Protein AF-A0AAJ2GHK3-F1 (afdb_monomer_lite)

pLDDT: mean 75.28, std 16.31, range [43.53, 96.81]

Foldseek 3Di:
DCCCDPVVVVVVVVVCCVVQPPVCVVVVCVVVVVVVVVVVVVVVVVVVVVVVVVVVVVVVVVVVVVVVVVVVCCVVDPPDPPPPDPPDDDDDDDDDPDDDDPDDDDDDDDDDPDDDPDDDDPDDDDDDDDD

Sequence (131 aa):
MFDVASSEVILLGVVALLVIPPKDLPKAMRIAGQWVGRVRGVANQFRSGFDNMVREAELQEMEKKWAAENARIMREHPPEPVQMLPMADTPAALPHDAHDGDAPPVMVAPPNVHGAPPVALPGDAEPKAHP

Secondary structure (DSSP, 8-state):
-----HHHHHHHHHHHHHHS-TTTHHHHHHHHHHHHHHHHHHHHHHHHHHHHHHHHHHHHHHHHHHHHHHHHHHHHS------------------------------PPPP--PPPPP---S---------

Radius of gyration: 35.72 Å; chains: 1; bounding box: 89×62×76 Å

Structure (mmCIF, N/CA/C/O backbone):
data_AF-A0AAJ2GHK3-F1
#
_entry.id   AF-A0AAJ2GHK3-F1
#
loop_
_atom_site.group_PDB
_atom_site.id
_atom_site.type_symbol
_atom_site.label_atom_id
_atom_site.label_alt_id
_atom_site.label_comp_id
_atom_site.label_asym_id
_atom_site.label_entity_id
_atom_site.label_seq_id
_atom_site.pdbx_PDB_ins_code
_atom_site.Cartn_x
_atom_site.Cartn_y
_atom_site.Cartn_z
_atom_site.occupancy
_atom_site.B_iso_or_equiv
_atom_site.auth_seq_id
_atom_site.auth_comp_id
_atom_site.auth_asym_id
_atom_site.auth_atom_id
_atom_site.pdbx_PDB_model_num
ATOM 1 N N . MET A 1 1 ? -13.610 16.446 -10.492 1.00 61.00 1 MET A N 1
ATOM 2 C CA . MET A 1 1 ? -14.898 16.710 -9.821 1.00 61.00 1 MET A CA 1
ATOM 3 C C . MET A 1 1 ? -15.043 15.663 -8.730 1.00 61.00 1 MET A C 1
ATOM 5 O O . MET A 1 1 ? -15.717 14.666 -8.918 1.00 61.00 1 MET A O 1
ATOM 9 N N . PHE A 1 2 ? -14.277 15.829 -7.658 1.00 62.09 2 PHE A N 1
ATOM 10 C CA . PHE A 1 2 ? -14.341 15.001 -6.457 1.00 62.09 2 PHE A CA 1
ATOM 11 C C . PHE A 1 2 ? -14.352 16.003 -5.314 1.00 62.09 2 PHE A C 1
ATOM 13 O O . PHE A 1 2 ? -13.307 16.335 -4.763 1.00 62.09 2 PHE A O 1
ATOM 20 N N . ASP A 1 3 ? -15.522 16.586 -5.077 1.00 70.88 3 ASP A N 1
ATOM 21 C CA . ASP A 1 3 ? -15.756 17.441 -3.919 1.00 70.88 3 ASP A CA 1
ATOM 22 C C . ASP A 1 3 ? -16.060 16.534 -2.728 1.00 70.88 3 ASP A C 1
ATOM 24 O O . ASP A 1 3 ? -17.175 16.492 -2.224 1.00 70.88 3 ASP A O 1
ATOM 28 N N . VAL A 1 4 ? -15.071 15.719 -2.346 1.00 74.12 4 VAL A N 1
ATOM 29 C CA . VAL A 1 4 ? -15.177 14.871 -1.159 1.00 74.12 4 VAL A CA 1
ATOM 30 C C . VAL A 1 4 ? -14.991 15.786 0.039 1.00 74.12 4 VAL A C 1
ATOM 32 O O . VAL A 1 4 ? -13.904 15.909 0.609 1.00 74.12 4 VAL A O 1
ATOM 35 N N . ALA A 1 5 ? -16.060 16.502 0.363 1.00 86.88 5 ALA A N 1
ATOM 36 C CA . ALA A 1 5 ? -16.115 17.358 1.524 1.00 86.88 5 ALA A CA 1
ATOM 37 C C . ALA A 1 5 ? -15.947 16.502 2.787 1.00 86.88 5 ALA A C 1
ATOM 39 O O . ALA A 1 5 ? -16.337 15.331 2.837 1.00 86.88 5 ALA A O 1
ATOM 40 N N . SER A 1 6 ? -15.402 17.096 3.849 1.00 90.69 6 SER A N 1
ATOM 41 C CA . SER A 1 6 ? -15.211 16.420 5.139 1.00 90.69 6 SER A CA 1
ATOM 42 C C . SER A 1 6 ? -16.498 15.750 5.649 1.00 90.69 6 SER A C 1
ATOM 44 O O . SER A 1 6 ? -16.444 14.712 6.304 1.00 90.69 6 SER A O 1
ATOM 46 N N . SER A 1 7 ? -17.662 16.314 5.310 1.00 91.31 7 SER A N 1
ATOM 47 C CA . SER A 1 7 ? -18.987 15.763 5.604 1.00 91.31 7 SER A CA 1
ATOM 48 C C . SER A 1 7 ? -19.268 14.427 4.908 1.00 91.31 7 SER A C 1
ATOM 50 O O . SER A 1 7 ? -19.842 13.539 5.536 1.00 91.31 7 SER A O 1
ATOM 52 N N . GLU A 1 8 ? -18.855 14.248 3.653 1.00 90.81 8 GLU A N 1
ATOM 53 C CA . GLU A 1 8 ? -19.064 13.002 2.907 1.00 90.81 8 GLU A CA 1
ATOM 54 C C . GLU A 1 8 ? -18.225 11.863 3.483 1.00 90.81 8 GLU A C 1
ATOM 56 O O . GLU A 1 8 ? -18.728 10.752 3.648 1.00 90.81 8 GLU A O 1
ATOM 61 N N . VAL A 1 9 ? -16.975 12.146 3.873 1.00 92.25 9 VAL A N 1
ATOM 62 C CA . VAL A 1 9 ? -16.108 11.163 4.546 1.00 92.25 9 VAL A CA 1
ATOM 63 C C . VAL A 1 9 ? -16.716 10.727 5.879 1.00 92.25 9 VAL A C 1
ATOM 65 O O . VAL A 1 9 ? -16.723 9.537 6.194 1.00 92.25 9 VAL A O 1
ATOM 68 N N . ILE A 1 10 ? -17.269 11.670 6.652 1.00 94.19 10 ILE A N 1
ATOM 69 C CA . ILE A 1 10 ? -17.956 11.363 7.914 1.00 94.19 10 ILE A CA 1
ATOM 70 C C . ILE A 1 10 ? -19.204 10.511 7.657 1.00 94.19 10 ILE A C 1
ATOM 72 O O . ILE A 1 10 ? -19.388 9.501 8.336 1.00 94.19 10 ILE A O 1
ATOM 76 N N . LEU A 1 11 ? -20.033 10.864 6.669 1.00 93.81 11 LEU A N 1
ATOM 77 C CA . LEU A 1 11 ? -21.231 10.097 6.315 1.00 93.81 11 LEU A CA 1
ATOM 78 C C . LEU A 1 11 ? -20.879 8.659 5.909 1.00 93.81 11 LEU A C 1
ATOM 80 O O . LEU A 1 11 ? -21.485 7.712 6.413 1.00 93.81 11 LEU A O 1
ATOM 84 N N . LEU A 1 12 ? -19.858 8.488 5.065 1.00 92.94 12 LEU A N 1
ATOM 85 C CA . LEU A 1 12 ? -19.319 7.178 4.693 1.00 92.94 12 LEU A CA 1
ATOM 86 C C . LEU A 1 12 ? -18.817 6.404 5.912 1.00 92.94 12 LEU A C 1
ATOM 88 O O . LEU A 1 12 ? -19.086 5.211 6.017 1.00 92.94 12 LEU A O 1
ATOM 92 N N . GLY A 1 13 ? -18.146 7.070 6.854 1.00 92.31 13 GLY A N 1
ATOM 93 C CA . GLY A 1 13 ? -17.720 6.471 8.118 1.00 92.31 13 GLY A CA 1
ATOM 94 C C . GLY A 1 13 ? -18.892 5.955 8.957 1.00 92.31 13 GLY A C 1
ATOM 95 O O . GLY A 1 13 ? -18.843 4.827 9.444 1.00 92.31 13 GLY A O 1
ATOM 96 N N . VAL A 1 14 ? -19.973 6.730 9.082 1.00 94.38 14 VAL A N 1
ATOM 97 C CA . VAL A 1 14 ? -21.180 6.310 9.818 1.00 94.38 14 VAL A CA 1
ATOM 98 C C . VAL A 1 14 ? -21.871 5.132 9.127 1.00 94.38 14 VAL A C 1
ATOM 100 O O . VAL A 1 14 ? -22.211 4.150 9.787 1.00 94.38 14 VAL A O 1
ATOM 103 N N . VAL A 1 15 ? -22.044 5.189 7.803 1.00 94.56 15 VAL A N 1
ATOM 104 C CA . VAL A 1 15 ? -22.638 4.084 7.029 1.00 94.56 15 VAL A CA 1
ATOM 105 C C . VAL A 1 15 ? -21.768 2.829 7.123 1.00 94.56 15 VAL A C 1
ATOM 107 O O . VAL A 1 15 ? -22.284 1.733 7.336 1.00 94.56 15 VAL A O 1
ATOM 110 N N . ALA A 1 16 ? -20.445 2.975 7.045 1.00 92.12 16 ALA A N 1
ATOM 111 C CA . ALA A 1 16 ? -19.513 1.869 7.211 1.00 92.12 16 ALA A CA 1
ATOM 112 C C . ALA A 1 16 ? -19.602 1.247 8.610 1.00 92.12 16 ALA A C 1
ATOM 114 O O . ALA A 1 16 ? -19.561 0.028 8.708 1.00 92.12 16 ALA A O 1
ATOM 115 N N . LEU A 1 17 ? -19.778 2.048 9.668 1.00 92.44 17 LEU A N 1
ATOM 116 C CA . LEU A 1 17 ? -19.971 1.563 11.042 1.00 92.44 17 LEU A CA 1
ATOM 117 C C . LEU A 1 17 ? -21.307 0.834 11.251 1.00 92.44 17 LEU A C 1
ATOM 119 O O . LEU A 1 17 ? -21.398 -0.049 12.104 1.00 92.44 17 LEU A O 1
ATOM 123 N N . LEU A 1 18 ? -22.345 1.205 10.496 1.00 93.94 18 LEU A N 1
ATOM 124 C CA . LEU A 1 18 ? -23.638 0.512 10.494 1.00 93.94 18 LEU A CA 1
ATOM 125 C C . LEU A 1 18 ? -23.549 -0.855 9.811 1.00 93.94 18 LEU A C 1
ATOM 127 O O . LEU A 1 18 ? -24.120 -1.826 10.300 1.00 93.94 18 LEU A O 1
ATOM 131 N N . VAL A 1 19 ? -22.840 -0.926 8.683 1.00 92.81 19 VAL A N 1
ATOM 132 C CA . VAL A 1 19 ? -22.680 -2.158 7.897 1.00 92.81 19 VAL A CA 1
ATOM 133 C C . VAL A 1 19 ? -21.653 -3.095 8.537 1.00 92.81 19 VAL A C 1
ATOM 135 O O . VAL A 1 19 ? -21.867 -4.303 8.611 1.00 92.81 19 VAL A O 1
ATOM 138 N N . ILE A 1 20 ? -20.537 -2.535 9.001 1.00 91.44 20 ILE A N 1
ATOM 139 C CA . ILE A 1 20 ? -19.446 -3.227 9.679 1.00 91.44 20 ILE A CA 1
ATOM 140 C C . ILE A 1 20 ? -19.384 -2.659 11.097 1.00 91.44 20 ILE A C 1
ATOM 142 O O . ILE A 1 20 ? -18.868 -1.555 11.291 1.00 91.44 20 ILE A O 1
ATOM 146 N N . PRO A 1 21 ? -19.877 -3.388 12.108 1.00 89.25 21 PRO A N 1
ATOM 147 C CA . PRO A 1 21 ? -19.918 -2.864 13.460 1.00 89.25 21 PRO A CA 1
ATOM 148 C C . PRO A 1 21 ? -18.508 -2.476 13.942 1.00 89.25 21 PRO A C 1
ATOM 150 O O . PRO A 1 21 ? -17.518 -3.127 13.587 1.00 89.25 21 PRO A O 1
ATOM 153 N N . PRO A 1 22 ? -18.387 -1.461 14.820 1.00 88.81 22 PRO A N 1
ATOM 154 C CA . PRO A 1 22 ? -17.096 -0.939 15.284 1.00 88.81 22 PRO A CA 1
ATOM 155 C C . PRO A 1 22 ? -16.194 -1.993 15.938 1.00 88.81 22 PRO A C 1
ATOM 157 O O . PRO A 1 22 ? -14.982 -1.821 15.997 1.00 88.81 22 PRO A O 1
ATOM 160 N N . LYS A 1 23 ? -16.770 -3.096 16.425 1.00 92.38 23 LYS A N 1
ATOM 161 C CA . LYS A 1 23 ? -16.040 -4.221 17.024 1.00 92.38 23 LYS A CA 1
ATOM 162 C C . LYS A 1 23 ? -15.340 -5.101 15.981 1.00 92.38 23 LYS A C 1
ATOM 164 O O . LYS A 1 23 ? -14.302 -5.683 16.289 1.00 92.38 23 LYS A O 1
ATOM 169 N N . ASP A 1 24 ? -15.863 -5.145 14.757 1.00 92.81 24 ASP A N 1
ATOM 170 C CA . ASP A 1 24 ? -15.333 -5.960 13.658 1.00 92.81 24 ASP A CA 1
ATOM 171 C C . ASP A 1 24 ? -14.417 -5.163 12.724 1.00 92.81 24 ASP A C 1
ATOM 173 O O . ASP A 1 24 ? -13.545 -5.740 12.071 1.00 92.81 24 ASP A O 1
ATOM 177 N N . LEU A 1 25 ? -14.528 -3.832 12.726 1.00 91.88 25 LEU A N 1
ATOM 178 C CA . LEU A 1 25 ? -13.660 -2.910 11.985 1.00 91.88 25 LEU A CA 1
ATOM 179 C C . LEU A 1 25 ? -12.151 -3.165 12.213 1.00 91.88 25 LEU A C 1
ATOM 181 O O . LEU A 1 25 ? -11.421 -3.290 11.228 1.00 91.88 25 LEU A O 1
ATOM 185 N N . PRO A 1 26 ? -11.654 -3.365 13.453 1.00 90.62 26 PRO A N 1
ATOM 186 C CA . PRO A 1 26 ? -10.242 -3.668 13.703 1.00 90.62 26 PRO A CA 1
ATOM 187 C C . PRO A 1 26 ? -9.787 -4.983 13.060 1.00 90.62 26 PRO A C 1
ATOM 189 O O . PRO A 1 26 ? -8.639 -5.117 12.631 1.00 90.62 26 PRO A O 1
ATOM 192 N N . LYS A 1 27 ? -10.679 -5.976 12.990 1.00 93.81 27 LYS A N 1
ATOM 193 C CA . LYS A 1 27 ? -10.407 -7.267 12.350 1.00 93.81 27 LYS A CA 1
ATOM 194 C C . LYS A 1 27 ? -10.444 -7.133 10.826 1.00 93.81 27 LYS A C 1
ATOM 196 O O . LYS A 1 27 ? -9.536 -7.626 10.160 1.00 93.81 27 LYS A O 1
ATOM 201 N N . ALA A 1 28 ? -11.424 -6.409 10.287 1.00 92.94 28 ALA A N 1
ATOM 202 C CA . ALA A 1 28 ? -11.539 -6.116 8.861 1.00 92.94 28 ALA A CA 1
ATOM 203 C C . ALA A 1 28 ? -10.331 -5.322 8.337 1.00 92.94 28 ALA A C 1
ATOM 205 O O . ALA A 1 28 ? -9.764 -5.693 7.312 1.00 92.94 28 ALA A O 1
ATOM 206 N N . MET A 1 29 ? -9.862 -4.307 9.072 1.00 94.00 29 MET A N 1
ATOM 207 C CA . MET A 1 29 ? -8.661 -3.538 8.715 1.00 94.00 29 MET A CA 1
ATOM 208 C C . MET A 1 29 ? -7.406 -4.410 8.659 1.00 94.00 29 MET A C 1
ATOM 210 O O . MET A 1 29 ? -6.579 -4.233 7.768 1.00 94.00 29 MET A O 1
ATOM 214 N N . ARG A 1 30 ? -7.264 -5.379 9.572 1.00 95.31 30 ARG A N 1
ATOM 215 C CA . ARG A 1 30 ? -6.147 -6.336 9.538 1.00 95.31 30 ARG A CA 1
ATOM 216 C C . ARG A 1 30 ? -6.196 -7.222 8.297 1.00 95.31 30 ARG A C 1
ATOM 218 O O . ARG A 1 30 ? -5.173 -7.391 7.641 1.00 95.31 30 ARG A O 1
ATOM 225 N N . ILE A 1 31 ? -7.372 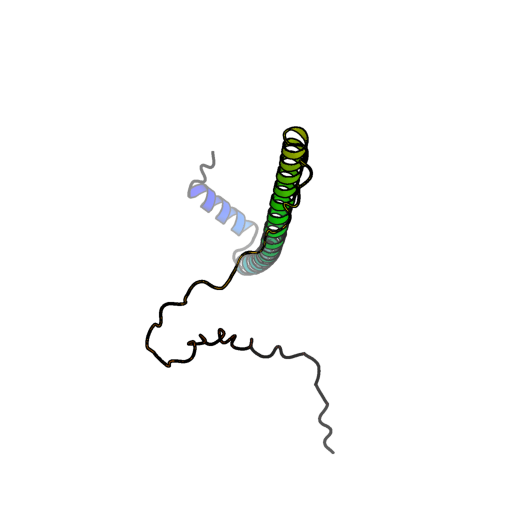-7.750 7.960 1.00 95.50 31 ILE A N 1
ATOM 226 C CA . ILE A 1 31 ? -7.560 -8.604 6.778 1.00 95.50 31 ILE A CA 1
ATOM 227 C C . ILE A 1 31 ? -7.311 -7.801 5.497 1.00 95.50 31 ILE A C 1
ATOM 229 O O . ILE A 1 31 ? -6.532 -8.226 4.646 1.00 95.50 31 ILE A O 1
ATOM 233 N N . ALA A 1 32 ? -7.915 -6.616 5.387 1.00 95.50 32 ALA A N 1
ATOM 234 C CA . ALA A 1 32 ? -7.725 -5.713 4.259 1.00 95.50 32 ALA A CA 1
ATOM 235 C C . ALA A 1 32 ? -6.252 -5.307 4.117 1.00 95.50 32 ALA A C 1
ATOM 237 O O . ALA A 1 32 ? -5.698 -5.390 3.025 1.00 95.50 32 ALA A O 1
ATOM 238 N N . GLY A 1 33 ? -5.587 -4.957 5.221 1.00 96.00 33 GLY A N 1
ATOM 239 C CA . GLY A 1 33 ? -4.168 -4.608 5.235 1.00 96.00 33 GLY A CA 1
ATOM 240 C C . GLY A 1 33 ? -3.265 -5.752 4.771 1.00 96.00 33 GLY A C 1
ATOM 241 O O . GLY A 1 33 ? -2.365 -5.530 3.964 1.00 96.00 33 GLY A O 1
ATOM 242 N N . GLN A 1 34 ? -3.531 -6.989 5.203 1.00 96.06 34 GLN A N 1
ATOM 243 C CA . GLN A 1 34 ? -2.808 -8.174 4.721 1.00 96.06 34 GLN A CA 1
ATOM 244 C C . GLN A 1 34 ? -3.025 -8.408 3.219 1.00 96.06 34 GLN A C 1
ATOM 246 O O . GLN A 1 34 ? -2.080 -8.746 2.503 1.00 96.06 34 GLN A O 1
ATOM 251 N N . TRP A 1 35 ? -4.251 -8.208 2.728 1.00 96.81 35 TRP A N 1
ATOM 252 C CA . TRP A 1 35 ? -4.584 -8.342 1.308 1.00 96.81 35 TRP A CA 1
ATOM 253 C C . TRP A 1 35 ? -3.889 -7.278 0.455 1.00 96.81 35 TRP A C 1
ATOM 255 O O . TRP A 1 35 ? -3.219 -7.610 -0.522 1.00 96.81 35 TRP A O 1
ATOM 265 N N . VAL A 1 36 ? -3.968 -6.013 0.873 1.00 96.75 36 VAL A N 1
ATOM 266 C CA . VAL A 1 36 ? -3.278 -4.885 0.232 1.00 96.75 36 VAL A CA 1
ATOM 267 C C . VAL A 1 36 ? -1.764 -5.094 0.254 1.00 96.75 36 VAL A C 1
ATOM 269 O O . VAL A 1 36 ? -1.104 -4.871 -0.758 1.00 96.75 36 VAL A O 1
ATOM 272 N N . GLY A 1 37 ? -1.207 -5.583 1.364 1.00 95.94 37 GLY A N 1
ATOM 273 C CA . GLY A 1 37 ? 0.213 -5.915 1.474 1.00 95.94 37 GLY A CA 1
ATOM 274 C C . GLY A 1 37 ? 0.646 -6.979 0.464 1.00 95.94 37 GLY A C 1
ATOM 275 O O . GLY A 1 37 ? 1.667 -6.811 -0.203 1.00 95.94 37 GLY A O 1
ATOM 276 N N . ARG A 1 38 ? -0.163 -8.030 0.279 1.00 94.94 38 ARG A N 1
ATOM 277 C CA . ARG A 1 38 ? 0.088 -9.073 -0.727 1.00 94.94 38 ARG A CA 1
ATOM 278 C C . ARG A 1 38 ? 0.050 -8.508 -2.147 1.00 94.94 38 ARG A C 1
ATOM 280 O O . ARG A 1 38 ? 0.969 -8.765 -2.919 1.00 94.94 38 ARG A O 1
ATOM 287 N N . VAL A 1 39 ? -0.963 -7.703 -2.474 1.00 96.31 39 VAL A N 1
ATOM 288 C CA . VAL A 1 39 ? -1.074 -7.046 -3.789 1.00 96.31 39 VAL A CA 1
ATOM 289 C 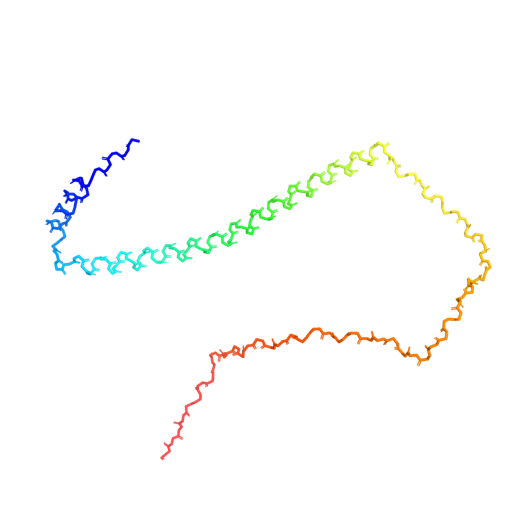C . VAL A 1 39 ? 0.112 -6.118 -4.037 1.00 96.31 39 VAL A C 1
ATOM 291 O O . VAL A 1 39 ? 0.673 -6.128 -5.127 1.00 96.31 39 VAL A O 1
ATOM 294 N N . ARG A 1 40 ? 0.550 -5.360 -3.028 1.00 94.94 40 ARG A N 1
ATOM 295 C CA . ARG A 1 40 ? 1.712 -4.473 -3.140 1.00 94.94 40 ARG A CA 1
ATOM 296 C C . ARG A 1 40 ? 3.012 -5.250 -3.349 1.00 94.94 40 ARG A C 1
ATOM 298 O O . ARG A 1 40 ? 3.819 -4.844 -4.174 1.00 94.94 40 ARG A O 1
ATOM 305 N N . GLY A 1 41 ? 3.193 -6.380 -2.665 1.00 93.81 41 GLY A N 1
ATOM 306 C CA . GLY A 1 41 ? 4.332 -7.275 -2.899 1.00 93.81 41 GLY A CA 1
ATOM 307 C C . GLY A 1 41 ? 4.358 -7.819 -4.330 1.00 93.81 41 GLY A C 1
ATOM 308 O O . GLY A 1 41 ? 5.390 -7.774 -4.993 1.00 93.81 41 GLY A O 1
ATOM 309 N N . VAL A 1 42 ? 3.200 -8.242 -4.836 1.00 93.81 42 VAL A N 1
ATOM 310 C CA . VAL A 1 42 ? 3.033 -8.695 -6.223 1.00 93.81 42 VAL A CA 1
ATOM 311 C C . VAL A 1 42 ? 3.295 -7.556 -7.219 1.00 93.81 42 VAL A C 1
ATOM 313 O O . VAL A 1 42 ? 4.025 -7.744 -8.187 1.00 93.81 42 VAL A O 1
ATOM 316 N N . ALA A 1 43 ? 2.784 -6.351 -6.962 1.00 93.06 43 ALA A N 1
ATOM 317 C CA . ALA A 1 43 ? 3.024 -5.174 -7.797 1.00 93.06 43 ALA A CA 1
ATOM 318 C C . ALA A 1 43 ? 4.505 -4.770 -7.839 1.00 93.06 43 ALA A C 1
ATOM 320 O O . ALA A 1 43 ? 4.995 -4.377 -8.893 1.00 93.06 43 ALA A O 1
ATOM 321 N N . ASN A 1 44 ? 5.235 -4.906 -6.729 1.00 92.94 44 ASN A N 1
ATOM 322 C CA . ASN A 1 44 ? 6.676 -4.652 -6.697 1.00 92.94 44 ASN A CA 1
ATOM 323 C C . ASN A 1 44 ? 7.445 -5.641 -7.589 1.00 92.94 44 ASN A C 1
ATOM 325 O O . ASN A 1 44 ? 8.377 -5.236 -8.278 1.00 92.94 44 ASN A O 1
ATOM 329 N N . GLN A 1 45 ? 7.023 -6.910 -7.623 1.00 88.62 45 GLN A N 1
ATOM 330 C CA . GLN A 1 45 ? 7.601 -7.924 -8.510 1.00 88.62 45 GLN A CA 1
ATOM 331 C C . GLN A 1 45 ? 7.249 -7.675 -9.984 1.00 88.62 45 GLN A C 1
ATOM 333 O O . GLN A 1 45 ? 8.074 -7.879 -10.871 1.00 88.62 45 GLN A O 1
ATOM 338 N N . PHE A 1 46 ? 6.037 -7.196 -10.265 1.00 89.06 46 PHE A N 1
ATOM 339 C CA . PHE A 1 46 ? 5.685 -6.761 -11.615 1.00 89.06 46 PHE A CA 1
ATOM 340 C C . PHE A 1 46 ? 6.453 -5.518 -12.031 1.00 89.06 46 PHE A C 1
ATOM 342 O O . PHE A 1 46 ? 6.811 -5.409 -13.194 1.00 89.06 46 PHE A O 1
ATOM 349 N N . ARG A 1 47 ? 6.737 -4.598 -11.106 1.00 87.94 47 ARG A N 1
ATOM 350 C CA . ARG A 1 47 ? 7.533 -3.413 -11.408 1.00 87.94 47 ARG A CA 1
ATOM 351 C C . ARG A 1 47 ? 8.955 -3.790 -11.808 1.00 87.94 47 ARG A C 1
ATOM 353 O O . ARG A 1 47 ? 9.412 -3.322 -12.841 1.00 87.94 47 ARG A O 1
ATOM 360 N N . SER A 1 48 ? 9.607 -4.677 -11.056 1.00 86.50 48 SER A N 1
ATOM 361 C CA . SER A 1 48 ? 10.952 -5.155 -11.399 1.00 86.50 48 SER A CA 1
ATOM 362 C C . SER A 1 48 ? 10.974 -5.946 -12.712 1.00 86.50 48 SER A C 1
ATOM 364 O O . SER A 1 48 ? 11.866 -5.743 -13.531 1.00 86.50 48 SER A O 1
ATOM 366 N N . GLY A 1 49 ? 9.972 -6.797 -12.960 1.00 85.50 49 GLY A N 1
ATOM 367 C CA . GLY A 1 49 ? 9.833 -7.512 -14.233 1.00 85.50 49 GLY A CA 1
ATOM 368 C C . GLY A 1 49 ? 9.544 -6.585 -15.418 1.00 85.50 49 GLY A C 1
ATOM 369 O O . GLY A 1 49 ? 10.144 -6.732 -16.478 1.00 85.50 49 GLY A O 1
ATOM 370 N N . PHE A 1 50 ? 8.669 -5.599 -15.231 1.00 83.50 50 PHE A N 1
ATOM 371 C CA . PHE A 1 50 ? 8.312 -4.618 -16.253 1.00 83.50 50 PHE A CA 1
ATOM 372 C C . PHE A 1 50 ? 9.482 -3.694 -16.585 1.00 83.50 50 PHE A C 1
ATOM 374 O O . PHE A 1 50 ? 9.739 -3.467 -17.759 1.00 83.50 50 PHE A O 1
ATOM 381 N N . ASP A 1 51 ? 10.231 -3.214 -15.589 1.00 83.75 51 ASP A N 1
ATOM 382 C CA . ASP A 1 51 ? 11.416 -2.381 -15.821 1.00 83.75 51 ASP A CA 1
ATOM 383 C C . ASP A 1 51 ? 12.483 -3.149 -16.640 1.00 83.75 51 ASP A C 1
ATOM 385 O O . ASP A 1 51 ? 13.105 -2.567 -17.530 1.00 83.75 51 ASP A O 1
ATOM 389 N N . ASN A 1 52 ? 12.636 -4.465 -16.426 1.00 81.44 52 ASN A N 1
ATOM 390 C CA . ASN A 1 52 ? 13.501 -5.319 -17.253 1.00 81.44 52 ASN A CA 1
ATOM 391 C C . ASN A 1 52 ? 12.965 -5.488 -18.683 1.00 81.44 52 ASN A C 1
ATOM 393 O O . ASN A 1 52 ? 13.722 -5.340 -19.638 1.00 81.44 52 ASN A O 1
ATOM 397 N N . MET A 1 53 ? 11.663 -5.746 -18.847 1.00 79.00 53 MET A N 1
ATOM 398 C CA . MET A 1 53 ? 11.044 -5.866 -20.174 1.00 79.00 53 MET A CA 1
ATOM 399 C C . MET A 1 53 ? 11.110 -4.557 -20.965 1.00 79.00 53 MET A C 1
ATOM 401 O O . MET A 1 53 ? 11.348 -4.581 -22.167 1.00 79.00 53 MET A O 1
ATOM 405 N N . VAL A 1 54 ? 10.912 -3.413 -20.305 1.00 83.19 54 VAL A N 1
ATOM 406 C CA . VAL A 1 54 ? 11.049 -2.090 -20.926 1.00 83.19 54 VAL A CA 1
ATOM 407 C C . VAL A 1 54 ? 12.491 -1.858 -21.348 1.00 83.19 54 VAL A C 1
ATOM 409 O O . VAL A 1 54 ? 12.720 -1.453 -22.482 1.00 83.19 54 VAL A O 1
ATOM 412 N N . ARG A 1 55 ? 13.466 -2.171 -20.488 1.00 82.25 55 ARG A N 1
ATOM 413 C CA . ARG A 1 55 ? 14.885 -2.078 -20.849 1.00 82.25 55 ARG A CA 1
ATOM 414 C C . ARG A 1 55 ? 15.212 -2.942 -22.068 1.00 82.25 55 ARG A C 1
ATOM 416 O O . ARG A 1 55 ? 15.930 -2.496 -22.953 1.00 82.25 55 ARG A O 1
ATOM 423 N N . GLU A 1 56 ? 14.678 -4.154 -22.131 1.00 78.44 56 GLU A N 1
ATOM 424 C CA . GLU A 1 56 ? 14.897 -5.063 -23.256 1.00 78.44 56 GLU A CA 1
ATOM 425 C C . GLU A 1 56 ? 14.191 -4.588 -24.536 1.00 78.44 56 GLU A C 1
ATOM 427 O O . GLU A 1 56 ? 14.766 -4.661 -25.620 1.00 78.44 56 GLU A O 1
ATOM 432 N N . ALA A 1 57 ? 12.996 -4.003 -24.421 1.00 81.56 57 ALA A N 1
ATOM 433 C CA . ALA A 1 57 ? 12.305 -3.368 -25.542 1.00 81.56 57 ALA A CA 1
ATOM 434 C C . ALA A 1 57 ? 13.059 -2.129 -26.064 1.00 81.56 57 ALA A C 1
ATOM 436 O O . ALA A 1 57 ? 13.189 -1.960 -27.277 1.00 81.56 57 ALA A O 1
ATOM 437 N N . GLU A 1 58 ? 13.608 -1.297 -25.171 1.00 75.25 58 GLU A N 1
ATOM 438 C CA . GLU A 1 58 ? 14.475 -0.168 -25.534 1.00 75.25 58 GLU A CA 1
ATOM 439 C C . GLU A 1 58 ? 15.731 -0.647 -26.283 1.00 75.25 58 GLU A C 1
ATOM 441 O O . GLU A 1 58 ? 16.118 -0.044 -27.287 1.00 75.25 58 GLU A O 1
ATOM 446 N N . LEU A 1 59 ? 16.349 -1.748 -25.839 1.00 72.75 59 LEU A N 1
ATOM 447 C CA . LEU A 1 59 ? 17.525 -2.338 -26.488 1.00 72.75 59 LEU A CA 1
ATOM 448 C C . LEU A 1 59 ? 17.202 -2.891 -27.881 1.00 72.75 59 LEU A C 1
ATOM 450 O O . LEU A 1 59 ? 17.916 -2.582 -28.834 1.00 72.75 59 LEU A O 1
ATOM 454 N N . GLN A 1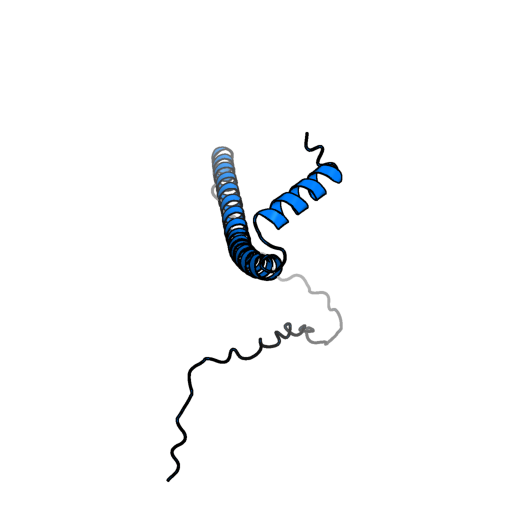 60 ? 16.098 -3.625 -28.034 1.00 78.50 60 GLN A N 1
ATOM 455 C CA . GLN A 1 60 ? 15.667 -4.122 -29.346 1.00 78.50 60 GLN A CA 1
ATOM 456 C C . GLN A 1 60 ? 15.384 -2.980 -30.333 1.00 78.50 60 GLN A C 1
ATOM 458 O O . GLN A 1 60 ? 15.689 -3.081 -31.524 1.00 78.50 60 GLN A O 1
ATOM 463 N N . GLU A 1 61 ? 14.816 -1.867 -29.861 1.00 79.38 61 GLU A N 1
ATOM 464 C CA . GLU A 1 61 ? 14.573 -0.704 -30.712 1.00 79.38 61 GLU A CA 1
ATOM 465 C C . GLU A 1 61 ? 15.882 -0.001 -31.119 1.00 79.38 61 G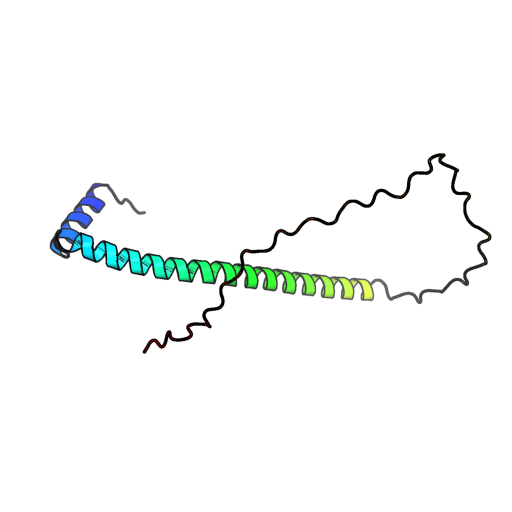LU A C 1
ATOM 467 O O . GLU A 1 61 ? 16.025 0.421 -32.273 1.00 79.38 61 GLU A O 1
ATOM 472 N N . MET A 1 62 ? 16.857 0.085 -30.207 1.00 77.31 62 MET A N 1
ATOM 473 C CA . MET A 1 62 ? 18.201 0.617 -30.473 1.00 77.31 62 MET A CA 1
ATOM 474 C C . MET A 1 62 ? 18.958 -0.231 -31.502 1.00 77.31 62 MET A C 1
ATOM 476 O O . MET A 1 62 ? 19.490 0.319 -32.469 1.00 77.31 62 MET A O 1
ATOM 480 N N . GLU A 1 63 ? 18.952 -1.558 -31.360 1.00 80.38 63 GLU A N 1
ATOM 481 C CA . GLU A 1 63 ? 19.570 -2.481 -32.322 1.00 80.38 63 GLU A CA 1
ATOM 482 C C . GLU A 1 63 ? 18.959 -2.338 -33.716 1.00 80.38 63 GLU A C 1
ATOM 484 O O . GLU A 1 63 ? 19.673 -2.286 -34.719 1.00 80.38 63 GLU A O 1
ATOM 489 N N . LYS A 1 64 ? 17.632 -2.207 -33.795 1.00 84.00 64 LYS A N 1
ATOM 490 C CA . LYS A 1 64 ? 16.929 -2.034 -35.069 1.00 84.00 64 LYS A CA 1
ATOM 491 C C . LYS A 1 64 ? 17.296 -0.715 -35.753 1.00 84.00 64 LYS A C 1
ATOM 493 O O . LYS A 1 64 ? 17.480 -0.693 -36.972 1.00 84.00 64 LYS A O 1
ATOM 498 N N . LYS A 1 65 ? 17.435 0.369 -34.979 1.00 83.56 65 LYS A N 1
ATOM 499 C CA . LYS A 1 65 ? 17.914 1.672 -35.474 1.00 83.56 65 LYS A CA 1
ATOM 500 C C . LYS A 1 65 ? 19.358 1.577 -35.962 1.00 83.56 65 LYS A C 1
ATOM 502 O O . LYS A 1 65 ? 19.636 2.014 -37.074 1.00 83.56 65 LYS A O 1
ATOM 507 N N . TRP A 1 66 ? 20.242 0.944 -35.193 1.00 80.56 66 TRP A N 1
ATOM 508 C CA . TRP A 1 66 ? 21.638 0.723 -35.577 1.00 80.56 66 TRP A CA 1
ATOM 509 C C . TRP A 1 66 ? 21.769 -0.122 -36.849 1.00 80.56 66 TRP A C 1
ATOM 511 O O . TRP A 1 66 ? 22.538 0.217 -37.743 1.00 80.56 66 TRP A O 1
ATOM 521 N N . ALA A 1 67 ? 20.998 -1.204 -36.971 1.00 85.19 67 ALA A N 1
ATOM 522 C CA . ALA A 1 67 ? 21.016 -2.065 -38.149 1.00 85.19 67 ALA A CA 1
ATOM 523 C C . ALA A 1 67 ? 20.535 -1.321 -39.407 1.00 85.19 67 ALA A C 1
ATOM 525 O O . ALA A 1 67 ? 21.143 -1.451 -40.469 1.00 85.19 67 ALA A O 1
ATOM 526 N N . ALA A 1 68 ? 19.475 -0.515 -39.285 1.00 86.25 68 ALA A N 1
ATOM 527 C CA . ALA A 1 68 ? 18.970 0.318 -40.376 1.00 86.25 68 ALA A CA 1
ATOM 528 C C . ALA A 1 68 ? 19.974 1.412 -40.782 1.00 86.25 68 ALA A C 1
ATOM 530 O O . ALA A 1 68 ? 20.180 1.651 -41.972 1.00 86.25 68 ALA A O 1
ATOM 531 N N . GLU A 1 69 ? 20.622 2.038 -39.800 1.00 84.25 69 GLU A N 1
ATOM 532 C CA . GLU A 1 69 ? 21.678 3.032 -39.998 1.00 84.25 69 GLU A CA 1
ATOM 533 C C . GLU A 1 69 ? 22.892 2.421 -40.707 1.00 84.25 69 GLU A C 1
ATOM 535 O O . GLU A 1 69 ? 23.315 2.914 -41.748 1.00 84.25 69 GLU A O 1
ATOM 540 N N . ASN A 1 70 ? 23.401 1.294 -40.205 1.00 85.56 70 ASN A N 1
ATOM 541 C CA . ASN A 1 70 ? 24.532 0.578 -40.792 1.00 85.56 70 ASN A CA 1
ATOM 542 C C . ASN A 1 70 ? 24.224 0.119 -42.226 1.00 85.56 70 ASN A C 1
ATOM 544 O O . ASN A 1 70 ? 25.053 0.259 -43.122 1.00 85.56 70 ASN A O 1
ATOM 548 N N . ALA A 1 71 ? 23.005 -0.372 -42.477 1.00 84.12 71 ALA A N 1
ATOM 549 C CA . ALA A 1 71 ? 22.563 -0.728 -43.823 1.00 84.12 71 ALA A CA 1
ATOM 550 C C . ALA A 1 71 ? 22.504 0.486 -44.764 1.00 84.12 71 ALA A C 1
ATOM 552 O O . ALA A 1 71 ? 22.782 0.336 -45.955 1.00 84.12 71 ALA A O 1
ATOM 553 N N . ARG A 1 72 ? 22.161 1.678 -44.255 1.00 84.25 72 ARG A N 1
ATOM 554 C CA . ARG A 1 72 ? 22.223 2.923 -45.031 1.00 84.25 72 ARG A CA 1
ATOM 555 C C . ARG A 1 72 ? 23.668 3.310 -45.338 1.00 84.25 72 ARG A C 1
ATOM 557 O O . ARG A 1 72 ? 23.979 3.533 -46.503 1.00 84.25 72 ARG A O 1
ATOM 564 N N . ILE A 1 73 ? 24.546 3.293 -44.336 1.00 83.12 73 ILE A N 1
ATOM 565 C CA . ILE A 1 73 ? 25.975 3.595 -44.497 1.00 83.12 73 ILE A CA 1
ATOM 566 C C . ILE A 1 73 ? 26.616 2.658 -45.523 1.00 83.12 73 ILE A C 1
ATOM 568 O O . ILE A 1 73 ? 27.288 3.138 -46.420 1.00 83.12 73 ILE A O 1
ATOM 572 N N . MET A 1 74 ? 26.349 1.350 -45.476 1.00 78.81 74 MET A N 1
ATOM 573 C CA . MET A 1 74 ? 26.868 0.386 -46.463 1.00 78.81 74 MET A CA 1
ATOM 574 C C . MET A 1 74 ? 26.351 0.631 -47.890 1.00 78.81 74 MET A C 1
ATOM 576 O O . MET A 1 74 ? 26.986 0.232 -48.865 1.00 78.81 74 MET A O 1
ATOM 580 N N . ARG A 1 75 ? 25.174 1.254 -48.024 1.00 79.69 75 ARG A N 1
ATOM 581 C CA . ARG A 1 75 ? 24.578 1.612 -49.317 1.00 79.69 75 ARG A CA 1
ATOM 582 C C . ARG A 1 75 ? 25.182 2.896 -49.886 1.00 79.69 75 ARG A C 1
ATOM 584 O O . ARG A 1 75 ? 25.296 3.012 -51.102 1.00 79.69 75 ARG A O 1
ATOM 591 N N . GLU A 1 76 ? 25.527 3.841 -49.016 1.00 77.88 76 GLU A N 1
ATOM 592 C CA . GLU A 1 76 ? 26.129 5.137 -49.362 1.00 77.88 76 GLU A CA 1
ATOM 593 C C . GLU A 1 76 ? 27.659 5.049 -49.510 1.00 77.88 76 GLU A C 1
ATOM 595 O O . GLU A 1 76 ? 28.237 5.707 -50.371 1.00 77.88 76 GLU A O 1
ATOM 600 N N . HIS A 1 77 ? 28.302 4.179 -48.734 1.00 73.56 77 HIS A N 1
ATOM 601 C CA . HIS A 1 77 ? 29.729 3.881 -48.747 1.00 73.56 77 HIS A CA 1
ATOM 602 C C . HIS A 1 77 ? 29.924 2.363 -48.876 1.00 73.56 77 HIS A C 1
ATOM 604 O O . HIS A 1 77 ? 30.001 1.659 -47.863 1.00 73.56 77 HIS A O 1
ATOM 610 N N . PRO A 1 78 ? 30.000 1.829 -50.110 1.00 74.06 78 PRO A N 1
ATOM 611 C CA . PRO A 1 78 ? 30.451 0.461 -50.327 1.00 74.06 78 PRO A CA 1
ATOM 612 C C . PRO A 1 78 ? 31.806 0.277 -49.633 1.00 74.06 78 PRO A C 1
ATOM 614 O O . PRO A 1 78 ? 32.621 1.202 -49.694 1.00 74.06 78 PRO A O 1
ATOM 617 N N . PRO A 1 79 ? 32.071 -0.864 -48.972 1.00 67.00 79 PRO A N 1
ATOM 618 C CA . PRO A 1 79 ? 33.372 -1.108 -48.375 1.00 67.00 79 PRO A CA 1
ATOM 619 C C . PRO A 1 79 ? 34.406 -1.107 -49.500 1.00 67.00 79 PRO A C 1
ATOM 621 O O . PRO A 1 79 ? 34.529 -2.073 -50.255 1.00 67.00 79 PRO A O 1
ATOM 624 N N . GLU A 1 80 ? 35.106 0.017 -49.641 1.00 67.81 80 GLU A N 1
ATOM 625 C CA . GLU A 1 80 ? 36.287 0.112 -50.481 1.00 67.81 80 GLU A CA 1
ATOM 626 C C . GLU A 1 80 ? 37.223 -1.014 -50.032 1.00 67.81 80 GLU A C 1
ATOM 628 O O . GLU A 1 80 ? 37.433 -1.186 -48.822 1.00 67.81 80 GLU A O 1
ATOM 633 N N . PRO A 1 81 ? 37.745 -1.834 -50.961 1.00 64.94 81 PRO A N 1
ATOM 634 C CA . PRO A 1 81 ? 38.691 -2.868 -50.597 1.00 64.94 81 PRO A CA 1
ATOM 635 C C . PRO A 1 81 ? 39.835 -2.178 -49.872 1.00 64.94 81 PRO A C 1
ATOM 637 O O . PRO A 1 81 ? 40.490 -1.301 -50.434 1.00 64.94 81 PRO A O 1
ATOM 640 N N . VAL A 1 82 ? 40.032 -2.548 -48.607 1.00 60.72 82 VAL A N 1
ATOM 641 C CA . VAL A 1 82 ? 41.136 -2.058 -47.790 1.00 60.72 82 VAL A CA 1
ATOM 642 C C . VAL A 1 82 ? 42.402 -2.415 -48.557 1.00 60.72 82 VAL A C 1
ATOM 644 O O . VAL A 1 82 ? 42.820 -3.574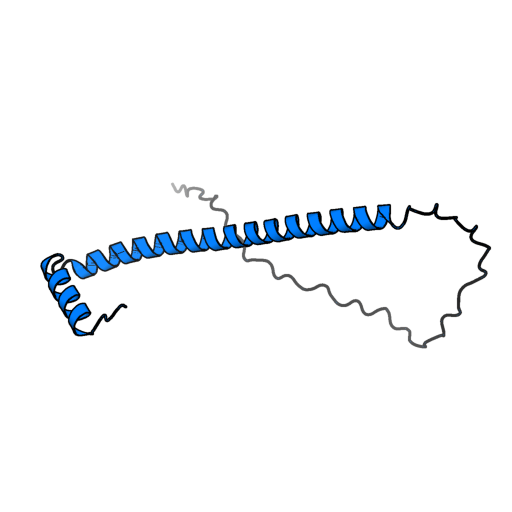 -48.584 1.00 60.72 82 VAL A O 1
ATOM 647 N N . GLN A 1 83 ? 42.967 -1.445 -49.274 1.00 60.06 83 GLN A N 1
ATOM 648 C CA . GLN A 1 83 ? 44.258 -1.616 -49.910 1.00 60.06 83 GLN A CA 1
ATOM 649 C C . GLN A 1 83 ? 45.239 -1.699 -48.754 1.00 60.06 83 GLN A C 1
ATOM 651 O O . GLN A 1 83 ? 45.586 -0.690 -48.142 1.00 60.06 83 GLN A O 1
ATOM 656 N N . MET A 1 84 ? 45.612 -2.930 -48.400 1.00 53.50 84 MET A N 1
ATOM 657 C CA . MET A 1 84 ? 46.746 -3.184 -47.530 1.00 53.50 84 MET A CA 1
ATOM 658 C C . MET A 1 84 ? 47.962 -2.578 -48.222 1.00 53.50 84 MET A C 1
ATOM 660 O O . MET A 1 84 ? 48.552 -3.186 -49.114 1.00 53.50 84 MET A O 1
ATOM 664 N N . LEU A 1 85 ? 48.291 -1.343 -47.846 1.00 62.78 85 LEU A N 1
ATOM 665 C CA . LEU A 1 85 ? 49.573 -0.752 -48.173 1.00 62.78 85 LEU A CA 1
ATOM 666 C C . LEU A 1 85 ? 50.631 -1.706 -47.605 1.00 62.78 85 LEU A C 1
ATOM 668 O O . LEU A 1 85 ? 50.536 -2.060 -46.424 1.00 62.78 85 LEU A O 1
ATOM 672 N N . PRO A 1 86 ? 51.602 -2.170 -48.410 1.00 58.84 86 PRO A N 1
ATOM 673 C CA . PRO A 1 86 ? 52.710 -2.931 -47.869 1.00 58.84 86 PRO A CA 1
ATOM 674 C C . PRO A 1 86 ? 53.360 -2.052 -46.806 1.00 58.84 86 PRO A C 1
ATOM 676 O O . PRO A 1 86 ? 53.696 -0.897 -47.070 1.00 58.84 86 PRO A O 1
ATOM 679 N N . MET A 1 87 ? 53.449 -2.581 -45.588 1.00 59.44 87 MET A N 1
ATOM 680 C CA . MET A 1 87 ? 54.094 -1.917 -44.468 1.00 59.44 87 MET A CA 1
ATOM 681 C C . MET A 1 87 ? 55.567 -1.767 -44.851 1.00 59.44 87 MET A C 1
ATOM 683 O O . MET A 1 87 ? 56.348 -2.703 -44.722 1.00 59.44 87 MET A O 1
ATOM 687 N N . ALA A 1 88 ? 55.912 -0.628 -45.451 1.00 54.88 88 ALA A N 1
ATOM 688 C CA . ALA A 1 88 ? 57.287 -0.294 -45.755 1.00 54.88 88 ALA A CA 1
ATOM 689 C C . ALA A 1 88 ? 58.015 -0.158 -44.417 1.00 54.88 88 ALA A C 1
ATOM 691 O O . ALA A 1 88 ? 57.551 0.555 -43.522 1.00 54.88 88 ALA A O 1
ATOM 692 N N . ASP A 1 89 ? 59.104 -0.913 -44.298 1.00 54.03 89 ASP A N 1
ATOM 693 C CA . ASP A 1 89 ? 59.972 -1.030 -43.133 1.00 54.03 89 ASP A CA 1
ATOM 694 C C . ASP A 1 89 ? 60.071 0.282 -42.348 1.00 54.03 89 ASP A C 1
ATOM 696 O O . ASP A 1 89 ? 60.632 1.270 -42.820 1.00 54.03 89 ASP A O 1
ATOM 700 N N . THR A 1 90 ? 59.524 0.297 -41.131 1.00 45.81 90 THR A N 1
ATOM 701 C CA . THR A 1 90 ? 59.762 1.392 -40.188 1.00 45.81 90 THR A CA 1
ATOM 702 C C . THR A 1 90 ? 60.997 1.027 -39.366 1.00 45.81 90 THR A C 1
ATOM 704 O O . THR A 1 90 ? 60.938 0.062 -38.598 1.00 45.81 90 THR A O 1
ATOM 707 N N . PRO A 1 91 ? 62.132 1.737 -39.498 1.00 49.25 91 PRO A N 1
ATOM 708 C CA . PRO A 1 91 ? 63.271 1.499 -38.634 1.00 49.25 91 PRO A CA 1
ATOM 709 C C . PRO A 1 91 ? 62.973 2.042 -37.233 1.00 49.25 91 PRO A C 1
ATOM 711 O O . PRO A 1 91 ? 62.560 3.186 -37.088 1.00 49.25 91 PRO A O 1
ATOM 714 N N . ALA A 1 92 ? 63.247 1.196 -36.239 1.00 49.12 92 ALA A N 1
ATOM 715 C CA . ALA A 1 92 ? 63.655 1.507 -34.869 1.00 49.12 92 ALA A CA 1
ATOM 716 C C . ALA A 1 92 ? 62.828 2.527 -34.051 1.00 49.12 92 ALA A C 1
ATOM 718 O O . ALA A 1 92 ? 62.844 3.729 -34.279 1.00 49.12 92 ALA A O 1
ATOM 719 N N . ALA A 1 93 ? 62.199 1.980 -33.005 1.00 45.72 93 ALA A N 1
ATOM 720 C CA . ALA A 1 93 ? 62.020 2.535 -31.660 1.00 45.72 93 ALA A CA 1
ATOM 721 C C . ALA A 1 93 ? 62.335 4.033 -31.452 1.00 45.72 93 ALA A C 1
ATOM 723 O O . ALA A 1 93 ? 63.485 4.465 -31.506 1.00 45.72 93 ALA A O 1
ATOM 724 N N . LEU A 1 94 ? 61.302 4.788 -31.070 1.00 52.88 94 LEU A N 1
ATOM 725 C CA . LEU A 1 94 ? 61.448 6.095 -30.429 1.00 52.88 94 LEU A CA 1
ATOM 726 C C . LEU A 1 94 ? 62.308 5.959 -29.155 1.00 52.88 94 LEU A C 1
ATOM 728 O O . LEU A 1 94 ? 62.105 5.001 -28.399 1.00 52.88 94 LEU A O 1
ATOM 732 N N . PRO A 1 95 ? 63.231 6.896 -28.876 1.00 50.91 95 PRO A N 1
ATOM 733 C CA . PRO A 1 95 ? 63.942 6.915 -27.608 1.00 50.91 95 PRO A CA 1
ATOM 734 C C . PRO A 1 95 ? 62.935 7.237 -26.500 1.00 50.91 95 PRO A C 1
ATOM 736 O O . PRO A 1 95 ? 62.281 8.277 -26.521 1.00 50.91 95 PRO A O 1
ATOM 739 N N . HIS A 1 96 ? 62.772 6.313 -25.555 1.00 56.25 96 HIS A N 1
ATOM 740 C CA . HIS A 1 96 ? 62.107 6.603 -24.292 1.00 56.25 96 HIS A CA 1
ATOM 741 C C . HIS A 1 96 ? 63.052 7.531 -23.524 1.00 56.25 96 HIS A C 1
ATOM 743 O O . HIS A 1 96 ? 64.145 7.105 -23.143 1.00 56.25 96 HIS A O 1
ATOM 749 N N . ASP A 1 97 ? 62.673 8.799 -23.367 1.00 43.53 97 ASP A N 1
ATOM 750 C CA . ASP A 1 97 ? 63.390 9.726 -22.499 1.00 43.53 97 ASP A CA 1
ATOM 751 C C . ASP A 1 97 ? 63.532 9.094 -21.110 1.00 43.53 97 ASP A C 1
ATOM 753 O O . ASP A 1 97 ? 62.565 8.620 -20.504 1.00 43.53 97 ASP A O 1
ATOM 757 N N . ALA A 1 98 ? 64.776 9.035 -20.644 1.00 50.25 98 ALA A N 1
ATOM 758 C CA . ALA A 1 98 ? 65.145 8.506 -19.348 1.00 50.25 98 ALA A CA 1
ATOM 759 C C . ALA A 1 98 ? 64.577 9.416 -18.252 1.00 50.25 98 ALA A C 1
ATOM 761 O O . ALA A 1 98 ? 65.188 10.410 -17.864 1.00 50.25 98 ALA A O 1
ATOM 762 N N . HIS A 1 99 ? 63.395 9.071 -17.744 1.00 50.00 99 HIS A N 1
ATOM 763 C CA . HIS A 1 99 ? 62.976 9.517 -16.426 1.00 50.00 99 HIS A CA 1
ATOM 764 C C . HIS A 1 99 ? 63.694 8.661 -15.382 1.00 50.00 99 HIS A C 1
ATOM 766 O O . HIS A 1 99 ? 63.357 7.498 -15.166 1.00 50.00 99 HIS A O 1
ATOM 772 N N . ASP A 1 100 ? 64.711 9.264 -14.765 1.00 53.41 100 ASP A N 1
ATOM 773 C CA . ASP A 1 100 ? 65.337 8.811 -13.527 1.00 53.41 100 ASP A CA 1
ATOM 774 C C . ASP A 1 100 ? 64.269 8.459 -12.480 1.00 53.41 100 ASP A C 1
ATOM 776 O O . ASP A 1 100 ? 63.467 9.306 -12.079 1.00 53.41 100 ASP A O 1
ATOM 780 N N . GLY A 1 101 ? 64.274 7.210 -12.015 1.00 46.38 101 GLY A N 1
ATOM 781 C CA . GLY A 1 101 ? 63.426 6.765 -10.913 1.00 46.38 101 GLY A CA 1
ATOM 782 C C . GLY A 1 101 ? 63.175 5.265 -10.931 1.00 46.38 101 GLY A C 1
ATOM 783 O O . GLY A 1 101 ? 62.174 4.809 -11.472 1.00 46.38 101 GLY A O 1
ATOM 784 N N . ASP A 1 102 ? 64.073 4.512 -10.301 1.00 55.06 102 ASP A N 1
ATOM 785 C CA . ASP A 1 102 ? 63.974 3.077 -10.003 1.00 55.06 102 ASP A CA 1
ATOM 786 C C . ASP A 1 102 ? 62.831 2.767 -9.011 1.00 55.06 102 ASP A C 1
ATOM 788 O O . ASP A 1 102 ? 63.047 2.350 -7.874 1.00 55.06 102 ASP A O 1
ATOM 792 N N . ALA A 1 103 ? 61.586 3.022 -9.411 1.00 60.59 103 ALA A N 1
ATOM 793 C CA . ALA A 1 103 ? 60.407 2.602 -8.668 1.00 60.59 103 ALA A CA 1
ATOM 794 C C . ALA A 1 103 ? 59.595 1.618 -9.523 1.00 60.59 103 ALA A C 1
ATOM 796 O O . ALA A 1 103 ? 59.186 1.968 -10.634 1.00 60.59 103 ALA A O 1
ATOM 797 N N . PRO A 1 104 ? 59.328 0.391 -9.034 1.00 67.12 104 PRO A N 1
ATOM 798 C CA . PRO A 1 104 ? 58.462 -0.539 -9.744 1.00 67.12 104 PRO A CA 1
ATOM 799 C C . PRO A 1 104 ? 57.053 0.060 -9.899 1.00 67.12 104 PRO A C 1
ATOM 801 O O . PRO A 1 104 ? 56.621 0.847 -9.048 1.00 67.12 104 PRO A O 1
ATOM 804 N N . PRO A 1 105 ? 56.312 -0.309 -10.961 1.00 65.81 105 PRO A N 1
ATOM 805 C CA . PRO A 1 105 ? 54.973 0.215 -11.205 1.00 65.81 105 PRO A CA 1
ATOM 806 C C . PRO A 1 105 ? 54.079 -0.027 -9.985 1.00 65.81 105 PRO A C 1
ATOM 808 O O . PRO A 1 105 ? 53.935 -1.158 -9.515 1.00 65.81 105 PRO A O 1
ATOM 811 N N . VAL A 1 106 ? 53.475 1.044 -9.463 1.00 69.56 106 VAL A N 1
ATOM 812 C CA . VAL A 1 106 ? 52.532 0.958 -8.343 1.00 69.56 106 VAL A CA 1
ATOM 813 C C . VAL A 1 106 ? 51.261 0.274 -8.840 1.00 69.56 106 VAL A C 1
ATOM 815 O O . VAL A 1 106 ? 50.402 0.885 -9.472 1.00 69.56 106 VAL A O 1
ATOM 818 N N . MET A 1 107 ? 51.150 -1.020 -8.554 1.00 75.31 107 MET A N 1
ATOM 819 C CA . MET A 1 107 ? 49.923 -1.786 -8.740 1.00 75.31 107 MET A CA 1
ATOM 820 C C . MET A 1 107 ? 48.916 -1.346 -7.674 1.00 75.31 107 MET A C 1
ATOM 822 O O . MET A 1 107 ? 49.132 -1.562 -6.481 1.00 75.31 107 MET A O 1
ATOM 826 N N . VAL A 1 108 ? 47.808 -0.729 -8.084 1.00 73.44 108 VAL A N 1
ATOM 827 C CA . VAL A 1 108 ? 46.686 -0.475 -7.171 1.00 73.44 108 VAL A CA 1
ATOM 828 C C . VAL A 1 108 ? 46.021 -1.814 -6.848 1.00 73.44 108 VAL A C 1
ATOM 830 O O . VAL A 1 108 ? 45.737 -2.605 -7.748 1.00 73.44 108 VAL A O 1
ATOM 833 N N . ALA A 1 109 ? 45.798 -2.084 -5.560 1.00 74.00 109 ALA A N 1
ATOM 834 C CA . ALA A 1 109 ? 45.191 -3.330 -5.107 1.00 74.00 109 ALA A CA 1
ATOM 835 C C . ALA A 1 109 ? 43.766 -3.499 -5.679 1.00 74.00 109 ALA A C 1
ATOM 837 O O . ALA A 1 109 ? 43.002 -2.527 -5.701 1.00 74.00 109 ALA A O 1
ATOM 838 N N . PRO A 1 110 ? 43.380 -4.713 -6.119 1.00 73.62 110 PRO A N 1
ATOM 839 C CA . PRO A 1 110 ? 42.018 -4.977 -6.566 1.00 73.62 110 PRO A CA 1
ATOM 840 C C . PRO A 1 110 ? 41.016 -4.740 -5.419 1.00 73.62 110 PRO A C 1
ATOM 842 O O . PRO A 1 110 ? 41.338 -5.008 -4.257 1.00 73.62 110 PRO A O 1
ATOM 845 N N . PRO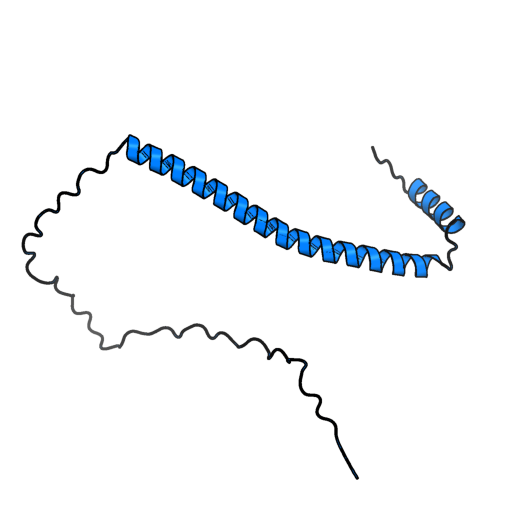 A 1 111 ? 39.802 -4.238 -5.713 1.00 74.25 111 PRO A N 1
ATOM 846 C CA . PRO A 1 111 ? 38.811 -3.921 -4.691 1.00 74.25 111 PRO A CA 1
ATOM 847 C C . PRO A 1 111 ? 38.420 -5.169 -3.889 1.00 74.25 111 PRO A C 1
ATOM 849 O O . PRO A 1 111 ? 38.063 -6.203 -4.452 1.00 74.25 111 PRO A O 1
ATOM 852 N N . ASN A 1 112 ? 38.473 -5.060 -2.558 1.00 69.69 112 ASN A N 1
ATOM 853 C CA . ASN A 1 112 ? 38.116 -6.145 -1.650 1.00 69.69 112 ASN A CA 1
ATOM 854 C C . ASN A 1 112 ? 36.591 -6.333 -1.630 1.00 69.69 112 ASN A C 1
ATOM 856 O O . ASN A 1 112 ? 35.867 -5.616 -0.936 1.00 69.69 112 ASN A O 1
ATOM 860 N N . VAL A 1 113 ? 36.093 -7.300 -2.398 1.00 65.56 113 VAL A N 1
ATOM 861 C CA . VAL A 1 113 ? 34.719 -7.794 -2.274 1.00 65.56 113 VAL A CA 1
ATOM 862 C C . VAL A 1 113 ? 34.609 -8.582 -0.971 1.00 65.56 113 VAL A C 1
ATOM 864 O O . VAL A 1 113 ? 34.960 -9.757 -0.900 1.00 65.56 113 VAL A O 1
ATOM 867 N N . HIS A 1 114 ? 34.141 -7.923 0.090 1.00 63.41 114 HIS A N 1
ATOM 868 C CA . HIS A 1 114 ? 33.737 -8.619 1.306 1.00 63.41 114 HIS A CA 1
ATOM 869 C C . HIS A 1 114 ? 32.649 -9.637 0.952 1.00 63.41 114 HIS A C 1
ATOM 871 O O . HIS A 1 114 ? 31.624 -9.285 0.366 1.00 63.41 114 HIS A O 1
ATOM 877 N N . GLY A 1 115 ? 32.909 -10.905 1.282 1.00 52.78 115 GLY A N 1
ATOM 878 C CA . GLY A 1 115 ? 31.988 -12.007 1.048 1.00 52.78 115 GLY A CA 1
ATOM 879 C C . GLY A 1 115 ? 30.613 -11.707 1.636 1.00 52.78 115 GLY A C 1
ATOM 880 O O . GLY A 1 115 ? 30.491 -11.261 2.778 1.00 52.78 115 GLY A O 1
ATOM 881 N N . ALA A 1 116 ? 29.577 -11.953 0.836 1.00 60.50 116 ALA A N 1
ATOM 882 C CA . ALA A 1 116 ? 28.212 -12.016 1.327 1.00 60.50 116 ALA A CA 1
ATOM 883 C C . ALA A 1 116 ? 28.135 -13.008 2.509 1.00 60.50 116 ALA A C 1
ATOM 885 O O . ALA A 1 116 ? 28.838 -14.025 2.489 1.00 60.50 116 ALA A O 1
ATOM 886 N N . PRO A 1 117 ? 27.317 -12.735 3.544 1.00 59.44 117 PRO A N 1
ATOM 887 C CA . PRO A 1 117 ? 27.156 -13.649 4.669 1.00 59.44 117 PRO A CA 1
ATOM 888 C C . PRO A 1 117 ? 26.732 -15.040 4.173 1.00 59.44 117 PRO A C 1
ATOM 890 O O . PRO A 1 117 ? 25.999 -15.134 3.182 1.00 59.44 117 PRO A O 1
ATOM 893 N N . PRO A 1 118 ? 27.189 -16.120 4.832 1.00 59.38 118 PRO A N 1
ATOM 894 C CA . PRO A 1 118 ? 26.937 -17.473 4.368 1.00 59.38 118 PRO A CA 1
ATOM 895 C C . PRO A 1 118 ? 25.430 -17.716 4.319 1.00 59.38 118 PRO A C 1
ATOM 897 O O . PRO A 1 118 ? 24.728 -17.604 5.324 1.00 59.38 118 PRO A O 1
ATOM 900 N N . VAL A 1 119 ? 24.933 -18.042 3.127 1.00 64.69 119 VAL A N 1
ATOM 901 C CA . VAL A 1 119 ? 23.583 -18.567 2.949 1.00 64.69 119 VAL A CA 1
ATOM 902 C C . VAL A 1 119 ? 23.552 -19.922 3.650 1.00 64.69 119 VAL A C 1
ATOM 904 O O . VAL A 1 119 ? 24.174 -20.878 3.192 1.00 64.69 119 VAL A O 1
ATOM 907 N N . ALA A 1 120 ? 22.864 -19.995 4.789 1.00 50.69 120 ALA A N 1
ATOM 908 C CA . ALA A 1 120 ? 22.590 -21.255 5.461 1.00 50.69 120 ALA A CA 1
ATOM 909 C C . ALA A 1 120 ? 21.681 -22.102 4.558 1.00 50.69 120 ALA A C 1
ATOM 911 O O . ALA A 1 120 ? 20.515 -21.767 4.341 1.00 50.69 120 ALA A O 1
ATOM 912 N N . LEU A 1 121 ? 22.232 -23.180 4.005 1.00 58.47 121 LEU A N 1
ATOM 913 C CA . LEU A 1 121 ? 21.466 -24.206 3.309 1.00 58.47 121 LEU A CA 1
ATOM 914 C C . LEU A 1 121 ? 20.625 -24.970 4.352 1.00 58.47 121 LEU A C 1
ATOM 916 O O . LEU A 1 121 ? 21.187 -25.457 5.335 1.00 58.47 121 LEU A O 1
ATOM 920 N N . PRO A 1 122 ? 19.296 -25.082 4.188 1.00 53.75 122 PRO A N 1
ATOM 921 C CA . PRO A 1 122 ? 18.471 -25.886 5.078 1.00 53.75 122 PRO A CA 1
ATOM 922 C C . PRO A 1 122 ? 18.652 -27.360 4.692 1.00 53.75 122 PRO A C 1
ATOM 924 O O . PRO A 1 122 ? 18.076 -27.806 3.702 1.00 53.75 122 PRO A O 1
ATOM 927 N N . GLY A 1 123 ? 19.482 -28.101 5.430 1.00 58.31 123 GLY A N 1
ATOM 928 C CA . GLY A 1 123 ? 19.806 -29.486 5.065 1.00 58.31 123 GLY A CA 1
ATOM 929 C C . GLY A 1 123 ? 20.208 -30.428 6.197 1.00 58.31 123 GLY A C 1
ATOM 930 O O . GLY A 1 123 ? 19.754 -31.564 6.188 1.00 58.31 123 GLY A O 1
ATOM 931 N N . ASP A 1 124 ? 20.968 -29.985 7.200 1.00 49.56 124 ASP A N 1
ATOM 932 C CA . ASP A 1 124 ? 21.578 -30.931 8.147 1.00 49.56 124 ASP A CA 1
ATOM 933 C C . ASP A 1 124 ? 20.936 -30.858 9.539 1.00 49.56 124 ASP A C 1
ATOM 935 O O . ASP A 1 124 ? 21.435 -30.219 10.465 1.00 49.56 124 ASP A O 1
ATOM 939 N N . ALA A 1 125 ? 19.791 -31.528 9.683 1.00 48.53 125 ALA A N 1
ATOM 940 C CA . ALA A 1 125 ? 19.253 -31.937 10.977 1.00 48.53 125 ALA A CA 1
ATOM 941 C C . ALA A 1 125 ? 19.478 -33.447 11.149 1.00 48.53 125 ALA A C 1
ATOM 943 O O . ALA A 1 125 ? 18.618 -34.262 10.816 1.00 48.53 125 ALA A O 1
ATOM 944 N N . GLU A 1 126 ? 20.650 -33.818 11.659 1.00 50.66 126 GLU A N 1
ATOM 945 C CA . GLU A 1 126 ? 20.944 -35.184 12.102 1.00 50.66 126 GLU A CA 1
ATOM 946 C C . GLU A 1 126 ? 20.336 -35.419 13.508 1.00 50.66 126 GLU A C 1
ATOM 948 O O . GLU A 1 126 ? 20.436 -34.539 14.376 1.00 50.66 126 GLU A O 1
ATOM 953 N N . PRO A 1 127 ? 19.657 -36.555 13.772 1.00 55.62 127 PRO A N 1
ATOM 954 C CA . PRO A 1 127 ? 18.938 -36.774 15.021 1.00 55.62 127 PRO A CA 1
ATOM 955 C C . PRO A 1 127 ? 19.885 -37.234 16.136 1.00 55.62 127 PRO A C 1
ATOM 957 O O . PRO A 1 127 ? 20.614 -38.214 16.000 1.00 55.62 127 PRO A O 1
ATOM 960 N N . LYS A 1 128 ? 19.825 -36.566 17.293 1.00 46.75 128 LYS A N 1
ATOM 961 C CA . LYS A 1 128 ? 20.470 -37.037 18.526 1.00 46.75 128 LYS A CA 1
ATOM 962 C C . LYS A 1 128 ? 19.811 -38.336 19.002 1.00 46.75 128 LYS A C 1
ATOM 964 O O . LYS A 1 128 ? 18.696 -38.304 19.516 1.00 46.75 128 LYS A O 1
ATOM 969 N N . ALA A 1 129 ? 20.525 -39.453 18.886 1.00 49.56 129 ALA A N 1
ATOM 970 C CA . ALA A 1 129 ? 20.250 -40.674 19.634 1.00 49.56 129 ALA A CA 1
ATOM 971 C C . ALA A 1 129 ? 21.029 -40.640 20.962 1.00 49.56 129 ALA A C 1
ATOM 973 O O . ALA A 1 129 ? 22.252 -40.515 20.965 1.00 49.56 129 ALA A O 1
ATOM 974 N N . HIS A 1 130 ? 20.317 -40.748 22.082 1.00 54.16 130 HIS A N 1
ATOM 975 C CA . HIS A 1 130 ? 20.871 -41.067 23.399 1.00 54.16 130 HIS A CA 1
ATOM 976 C C . HIS A 1 130 ? 20.227 -42.384 23.863 1.00 54.16 130 HIS A C 1
ATOM 978 O O . HIS A 1 130 ? 18.998 -42.471 23.782 1.00 54.16 130 HIS A O 1
ATOM 984 N N . PRO A 1 131 ? 20.992 -43.393 24.320 1.00 65.75 131 PRO A N 1
ATOM 985 C CA . PRO A 1 131 ? 20.470 -44.398 25.240 1.00 65.75 131 PRO A CA 1
ATOM 986 C C . PRO A 1 131 ? 20.335 -43.832 26.661 1.00 65.75 131 PRO A C 1
ATOM 988 O O . PRO A 1 131 ? 21.155 -42.959 27.039 1.00 65.75 131 PRO A O 1
#